Protein AF-A0A8S0U834-F1 (afdb_monomer_lite)

InterPro domains:
  IPR007312 Phosphoesterase [PF04185] (2-129)
  IPR007312 Phosphoesterase [PTHR31956] (1-127)
  IPR017850 Alkaline-phosphatase-like, core domain superfamily [G3DSA:3.40.720.10] (1-130)

Foldseek 3Di:
DADDDCQQECQVCCVVVVVAPHDPVPAFADPAQVDPPGDPSPAHDCCVDVVGRPHCQLVVLVVVVDPCSSVVSGHHDDCVVVVVVVVCVVPDDDDNPDDQLDCAHDQQSVCCVPPVGSVPDRYCADPVRDRVDDD

Sequence (135 aa):
MKNPSFDHMLGWLKSSRPDINGLSGFEFNWVNAFDFGSTPIFGSNDMSSNPTLMNDFVQQAKAMGVDGLSKIVMSGFKLDLVPVYTELVNEFTVMDRWFASVPASTQPNRFYVHSATSHGASSNVRSDGAVLSRV

pLDDT: mean 73.07, std 13.88, range [35.62, 91.31]

Structure (mmCIF, N/CA/C/O backbone):
data_AF-A0A8S0U834-F1
#
_entry.id   AF-A0A8S0U834-F1
#
loop_
_atom_site.group_PDB
_atom_site.id
_atom_site.type_symbol
_atom_site.label_atom_id
_atom_site.label_alt_id
_atom_site.label_comp_id
_atom_site.label_asym_id
_atom_site.label_entity_id
_atom_site.label_seq_id
_atom_site.pdbx_PDB_ins_code
_atom_site.Cartn_x
_atom_site.Cartn_y
_atom_site.Cartn_z
_atom_site.occupancy
_atom_site.B_iso_or_equiv
_atom_site.auth_seq_id
_atom_site.auth_comp_id
_atom_site.auth_asym_id
_atom_site.auth_atom_id
_atom_site.pdbx_PDB_model_num
ATOM 1 N N . MET A 1 1 ? -8.088 -3.373 -10.251 1.00 44.50 1 MET A N 1
ATOM 2 C CA . MET A 1 1 ? -7.681 -2.083 -9.635 1.00 44.50 1 MET A CA 1
ATOM 3 C C . MET A 1 1 ? -6.736 -1.291 -10.534 1.00 44.50 1 MET A C 1
ATOM 5 O O . MET A 1 1 ? -6.119 -1.869 -11.428 1.00 44.50 1 MET A O 1
ATOM 9 N N . LYS A 1 2 ? -6.603 0.020 -10.280 1.00 53.72 2 LYS A N 1
ATOM 10 C CA . LYS A 1 2 ? -5.601 0.901 -10.904 1.00 53.72 2 LYS A CA 1
ATOM 11 C C . LYS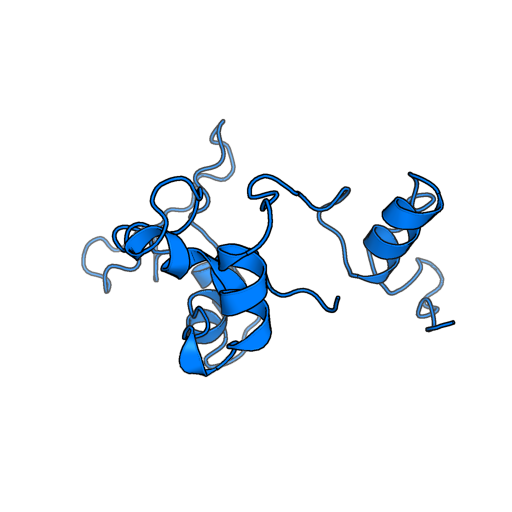 A 1 2 ? -4.798 1.666 -9.828 1.00 53.72 2 LYS A C 1
ATOM 13 O O . LYS A 1 2 ? -4.955 2.865 -9.671 1.00 53.72 2 LYS A O 1
ATOM 18 N N . ASN A 1 3 ? -3.931 0.929 -9.128 1.00 63.19 3 ASN A N 1
ATOM 19 C CA . ASN A 1 3 ? -2.722 1.421 -8.444 1.00 63.19 3 ASN A CA 1
ATOM 20 C C . ASN A 1 3 ? -2.765 2.409 -7.238 1.00 63.19 3 ASN A C 1
ATOM 22 O O . ASN A 1 3 ? -1.724 3.025 -7.012 1.00 63.19 3 ASN A O 1
ATOM 26 N N . PRO A 1 4 ? -3.819 2.548 -6.404 1.00 71.19 4 PRO A N 1
ATOM 27 C CA . PRO A 1 4 ? -3.621 3.154 -5.083 1.00 71.19 4 PRO A CA 1
ATOM 28 C C . PRO A 1 4 ? -2.890 2.166 -4.148 1.00 71.19 4 PRO A C 1
ATOM 30 O O . PRO A 1 4 ? -3.041 0.950 -4.305 1.00 71.19 4 PRO A O 1
ATOM 33 N N . SER A 1 5 ? -2.099 2.662 -3.192 1.00 79.88 5 SER A N 1
ATOM 34 C CA . SER A 1 5 ? -1.494 1.825 -2.142 1.00 79.88 5 SER A CA 1
ATOM 35 C C . SER A 1 5 ? -2.520 1.446 -1.064 1.00 79.88 5 SER A C 1
ATOM 37 O O . SER A 1 5 ? -3.603 2.033 -0.989 1.00 79.88 5 SER A O 1
ATOM 39 N N . PHE A 1 6 ? -2.177 0.470 -0.215 1.00 83.69 6 PHE A N 1
ATOM 40 C CA . PHE A 1 6 ? -3.006 0.109 0.938 1.00 83.69 6 PHE A CA 1
ATOM 41 C C . PHE A 1 6 ? -3.212 1.314 1.865 1.00 83.69 6 PHE A C 1
ATOM 43 O O . PHE A 1 6 ? -4.349 1.671 2.166 1.00 83.69 6 PHE A O 1
ATOM 50 N N . ASP A 1 7 ? -2.128 2.008 2.218 1.00 78.62 7 ASP A N 1
ATOM 51 C CA . ASP A 1 7 ? -2.163 3.160 3.125 1.00 78.62 7 ASP A CA 1
ATOM 52 C C . ASP A 1 7 ? -2.965 4.339 2.566 1.00 78.62 7 ASP A C 1
ATOM 54 O O . ASP A 1 7 ? -3.649 5.033 3.318 1.00 78.62 7 ASP A O 1
ATOM 58 N N . HIS A 1 8 ? -2.952 4.529 1.239 1.00 82.19 8 HIS A N 1
ATOM 59 C CA . HIS A 1 8 ? -3.786 5.536 0.577 1.00 82.19 8 HIS A CA 1
ATOM 60 C C . HIS A 1 8 ? -5.278 5.252 0.726 1.00 82.19 8 HIS A C 1
ATOM 62 O O . HIS A 1 8 ? -6.049 6.188 0.906 1.00 82.19 8 HIS A O 1
ATOM 68 N N . MET A 1 9 ? -5.697 3.990 0.617 1.00 83.69 9 MET A N 1
ATOM 69 C CA . MET A 1 9 ? -7.116 3.616 0.619 1.00 83.69 9 MET A CA 1
ATOM 70 C C . MET A 1 9 ? -7.662 3.365 2.023 1.00 83.69 9 MET A C 1
ATOM 72 O O . MET A 1 9 ? -8.764 3.803 2.337 1.00 83.69 9 MET A O 1
ATOM 76 N N . LEU A 1 10 ? -6.912 2.612 2.831 1.00 82.88 10 LEU A N 1
ATOM 77 C CA . LEU A 1 10 ? -7.387 1.941 4.043 1.00 82.88 10 LEU A CA 1
ATOM 78 C C . LEU A 1 10 ? -6.483 2.185 5.260 1.00 82.88 10 LEU A C 1
ATOM 80 O O . LEU A 1 10 ? -6.855 1.797 6.363 1.00 82.88 10 LEU A O 1
ATOM 84 N N . GLY A 1 11 ? -5.330 2.849 5.101 1.00 80.50 11 GLY A N 1
ATOM 85 C CA . GLY A 1 11 ? -4.357 3.045 6.184 1.00 80.50 11 GLY A CA 1
ATOM 86 C C . GLY A 1 11 ? -4.961 3.671 7.445 1.00 80.50 11 GLY A C 1
ATOM 87 O O . GLY A 1 11 ? -4.670 3.230 8.554 1.00 80.50 11 GLY A O 1
ATOM 88 N N . TRP A 1 12 ? -5.870 4.634 7.281 1.00 81.06 12 TRP A N 1
ATOM 89 C CA . TRP A 1 12 ? -6.546 5.326 8.385 1.00 81.06 12 TRP A CA 1
ATOM 90 C C . TRP A 1 12 ? -7.563 4.470 9.161 1.00 81.06 12 TRP A C 1
ATOM 92 O O . TRP A 1 12 ? -7.932 4.843 10.278 1.00 81.06 12 TRP A O 1
ATOM 102 N N . LEU A 1 13 ? -7.989 3.313 8.632 1.00 83.56 13 LEU A N 1
ATOM 103 C CA . LEU A 1 13 ? -8.923 2.414 9.326 1.00 83.56 13 LEU A CA 1
ATOM 104 C C . LEU A 1 13 ? -8.332 1.802 10.594 1.00 83.56 13 LEU A C 1
ATOM 106 O O . LEU A 1 13 ? -9.094 1.391 11.456 1.00 83.56 13 LEU A O 1
ATOM 110 N N . LYS A 1 14 ? -7.008 1.823 10.788 1.00 82.25 14 LYS A N 1
ATOM 111 C CA . LYS A 1 14 ? -6.374 1.379 12.041 1.00 82.25 14 LYS A CA 1
ATOM 112 C C . LYS A 1 14 ? -6.898 2.103 13.288 1.00 82.25 14 LYS A C 1
ATOM 114 O O . LYS A 1 14 ? -6.885 1.536 14.377 1.00 82.25 14 LYS A O 1
ATOM 119 N N . SER A 1 15 ? -7.389 3.334 13.126 1.00 79.19 15 SER A N 1
ATOM 120 C CA . SER A 1 15 ? -8.015 4.115 14.202 1.00 79.19 15 SER A CA 1
ATOM 121 C C . SER A 1 15 ? -9.333 3.514 14.719 1.00 79.19 15 SER A C 1
ATOM 123 O O . SER A 1 15 ? -9.617 3.624 15.909 1.00 79.19 15 SER A O 1
ATOM 125 N N . SER A 1 16 ? -10.113 2.854 13.855 1.00 80.19 16 SER A N 1
ATOM 126 C CA . SER A 1 16 ? -11.361 2.154 14.199 1.00 80.19 16 SER A CA 1
ATOM 127 C C . SER A 1 16 ? -11.201 0.630 14.289 1.00 80.19 16 SER A C 1
ATOM 129 O O . SER A 1 16 ? -11.987 -0.031 14.965 1.00 80.19 16 SER A O 1
ATOM 131 N N . ARG A 1 17 ? -10.180 0.074 13.629 1.00 81.06 17 ARG A N 1
ATOM 132 C CA . ARG A 1 17 ? -9.867 -1.355 13.498 1.00 81.06 17 ARG A CA 1
ATOM 133 C C . ARG A 1 17 ? -8.376 -1.613 13.773 1.00 81.06 17 ARG A C 1
ATOM 135 O O . ARG A 1 17 ? -7.579 -1.690 12.835 1.00 81.06 17 ARG A O 1
ATOM 142 N N . PRO A 1 18 ? -7.963 -1.729 15.050 1.00 83.62 18 PRO A N 1
ATOM 143 C CA . PRO A 1 18 ? -6.552 -1.849 15.429 1.00 83.62 18 PRO A CA 1
ATOM 144 C C . PRO A 1 18 ? -5.904 -3.183 15.020 1.00 83.62 18 PRO A C 1
ATOM 146 O O . PRO A 1 18 ? -4.690 -3.330 15.140 1.00 83.62 18 PRO A O 1
ATOM 149 N N . ASP A 1 19 ? -6.696 -4.146 14.539 1.00 85.12 19 ASP A N 1
ATOM 150 C CA . ASP A 1 19 ? -6.247 -5.398 13.927 1.00 85.12 19 ASP A CA 1
ATOM 151 C C . ASP A 1 19 ? -5.592 -5.199 12.548 1.00 85.12 19 ASP A C 1
ATOM 153 O O . ASP A 1 19 ? -4.830 -6.057 12.107 1.00 85.12 19 ASP A O 1
ATOM 157 N N . ILE A 1 20 ? -5.845 -4.065 11.886 1.00 84.25 20 ILE A N 1
ATOM 158 C CA . ILE A 1 20 ? -5.307 -3.752 10.560 1.00 84.25 20 ILE A CA 1
ATOM 159 C C . ILE A 1 20 ? -3.912 -3.118 10.667 1.00 84.25 20 ILE A C 1
ATOM 161 O O . ILE A 1 20 ? -3.716 -2.109 11.352 1.00 84.25 20 ILE A O 1
ATOM 165 N N . ASN A 1 21 ? -2.946 -3.625 9.893 1.00 83.06 21 ASN A N 1
ATOM 166 C CA . ASN A 1 21 ? -1.617 -3.026 9.737 1.00 83.06 21 ASN A CA 1
ATOM 167 C C . ASN A 1 21 ? -1.619 -1.745 8.867 1.00 83.06 21 ASN A C 1
ATOM 169 O O . ASN A 1 21 ? -0.957 -1.682 7.836 1.00 83.06 21 ASN A O 1
ATOM 173 N N . GLY A 1 22 ? -2.383 -0.731 9.282 1.00 81.19 22 GLY A N 1
ATOM 174 C CA . GLY A 1 22 ? -2.419 0.607 8.679 1.00 81.19 22 GLY A CA 1
ATOM 175 C C . GLY A 1 22 ? -1.566 1.655 9.410 1.00 81.19 22 GLY A C 1
ATOM 176 O O . GLY A 1 22 ? -0.710 1.328 10.244 1.00 81.19 22 GLY A O 1
ATOM 177 N N . LEU A 1 23 ? -1.863 2.925 9.132 1.00 79.31 23 LEU A N 1
ATOM 178 C CA . LEU A 1 23 ? -1.174 4.108 9.654 1.00 79.31 23 LEU A CA 1
ATOM 179 C C . LEU A 1 23 ? -1.591 4.417 11.098 1.00 79.31 23 LEU A C 1
ATOM 181 O O . LEU A 1 23 ? -2.772 4.384 11.443 1.00 79.31 23 LEU A O 1
ATOM 185 N N . SER A 1 24 ? -0.618 4.740 11.945 1.00 69.50 24 SER A N 1
ATOM 186 C CA . SER A 1 24 ? -0.820 5.191 13.327 1.00 69.50 24 SER A CA 1
ATOM 187 C C . SER A 1 24 ? -0.955 6.713 13.461 1.00 69.50 24 SER A C 1
ATOM 189 O O . SER A 1 24 ? -1.371 7.192 14.513 1.00 69.50 24 SER A O 1
ATOM 191 N N . GLY A 1 25 ? -0.621 7.472 12.411 1.00 64.94 25 GLY A N 1
ATOM 192 C CA . GLY A 1 25 ? -0.538 8.936 12.442 1.00 64.94 25 GLY A CA 1
ATOM 193 C C . GLY A 1 25 ? 0.837 9.460 12.877 1.00 64.94 25 GLY A C 1
ATOM 194 O O . GLY A 1 25 ? 1.031 10.673 12.936 1.00 64.94 25 GLY A O 1
ATOM 195 N N . PHE A 1 26 ? 1.789 8.559 13.138 1.00 62.72 26 PHE A N 1
ATOM 196 C CA . PHE A 1 26 ? 3.188 8.856 13.454 1.00 62.72 26 PHE A CA 1
ATOM 197 C C . PHE A 1 26 ? 4.134 8.477 12.290 1.00 62.72 26 PHE A C 1
ATOM 199 O O . PHE A 1 26 ? 5.302 8.169 12.512 1.00 62.72 26 PHE A O 1
ATOM 206 N N . GLU A 1 27 ? 3.637 8.488 11.046 1.00 69.00 27 GLU A N 1
ATOM 207 C CA . GLU A 1 27 ? 4.390 8.185 9.819 1.00 69.00 27 GLU A CA 1
ATOM 208 C C . GLU A 1 27 ? 4.404 9.364 8.827 1.00 69.00 27 GLU A C 1
ATOM 210 O O . GLU A 1 27 ? 3.346 9.905 8.509 1.00 69.00 27 GLU A O 1
ATOM 215 N N . PHE A 1 28 ? 5.568 9.708 8.252 1.00 61.31 28 PHE A N 1
ATOM 216 C CA . PHE A 1 28 ? 5.673 10.544 7.041 1.00 61.31 28 PHE A CA 1
ATOM 217 C C . PHE A 1 28 ? 6.994 10.262 6.243 1.00 61.31 28 PHE A C 1
ATOM 219 O O . PHE A 1 28 ? 7.696 9.302 6.550 1.00 61.31 28 PHE A O 1
ATOM 226 N N . ASN A 1 29 ? 7.313 11.029 5.179 1.00 58.59 29 ASN A N 1
ATOM 227 C CA . ASN A 1 29 ? 8.542 10.933 4.344 1.00 58.59 29 ASN A CA 1
ATOM 228 C C . ASN A 1 29 ? 9.278 12.295 3.986 1.00 58.59 29 ASN A C 1
ATOM 230 O O . ASN A 1 29 ? 8.611 13.165 3.437 1.00 58.59 29 ASN A O 1
ATOM 234 N N . TRP A 1 30 ? 10.596 12.546 4.242 1.00 53.75 30 TRP A N 1
ATOM 235 C CA . TRP A 1 30 ? 11.220 13.923 4.337 1.00 53.75 30 TRP A CA 1
ATOM 236 C C . TRP A 1 30 ? 11.124 14.835 3.096 1.00 53.75 30 TRP A C 1
ATOM 238 O O . TRP A 1 30 ? 11.182 14.414 1.945 1.00 53.75 30 TRP A O 1
ATOM 248 N N . VAL A 1 31 ? 11.211 16.152 3.360 1.00 55.78 31 VAL A N 1
ATOM 249 C CA . VAL A 1 31 ? 11.538 17.179 2.356 1.00 55.78 31 VAL A CA 1
ATOM 250 C C . VAL A 1 31 ? 13.003 17.172 1.898 1.00 55.78 31 VAL A C 1
ATOM 252 O O . VAL A 1 31 ? 13.212 17.373 0.697 1.00 55.78 31 VAL A O 1
ATOM 255 N N . ASN A 1 32 ? 13.974 17.014 2.809 1.00 52.22 32 ASN A N 1
ATOM 256 C CA . ASN A 1 32 ? 15.415 16.945 2.530 1.00 52.22 32 ASN A CA 1
ATOM 257 C C . ASN A 1 32 ? 16.147 16.250 3.700 1.00 52.22 32 ASN A C 1
ATOM 259 O O . ASN A 1 32 ? 16.112 16.748 4.821 1.00 52.22 32 ASN A O 1
ATOM 263 N N . ALA A 1 33 ? 16.813 15.117 3.458 1.00 44.91 33 ALA A N 1
ATOM 264 C CA . ALA A 1 33 ? 17.403 14.294 4.523 1.00 44.91 33 ALA A CA 1
ATOM 265 C C . ALA A 1 33 ? 18.636 14.892 5.230 1.00 44.91 33 ALA A C 1
ATOM 267 O O . ALA A 1 33 ? 19.042 14.369 6.266 1.00 44.91 33 ALA A O 1
ATOM 268 N N . PHE A 1 34 ? 19.227 15.965 4.692 1.00 47.59 34 PHE A N 1
ATOM 269 C CA . PHE A 1 34 ? 20.411 16.625 5.264 1.00 47.59 34 PHE A CA 1
ATOM 270 C C . PHE A 1 34 ? 20.092 17.930 6.016 1.00 47.59 34 PHE A C 1
ATOM 272 O O . PHE A 1 34 ? 20.995 18.536 6.589 1.00 47.59 34 PHE A O 1
ATOM 279 N N . ASP A 1 35 ? 18.825 18.357 6.036 1.00 52.97 35 ASP A N 1
ATOM 280 C CA . ASP A 1 35 ? 18.365 19.549 6.757 1.00 52.97 35 ASP A CA 1
ATOM 281 C C . ASP A 1 35 ? 17.389 19.162 7.879 1.00 52.97 35 ASP A C 1
ATOM 283 O O . ASP A 1 35 ? 16.178 19.032 7.677 1.00 52.97 35 ASP A O 1
ATOM 287 N N . PHE A 1 36 ? 17.940 19.013 9.086 1.00 47.62 36 PHE A N 1
ATOM 288 C CA . PHE A 1 36 ? 17.196 18.698 10.309 1.00 47.62 36 PHE A CA 1
ATOM 289 C C . PHE A 1 36 ? 16.241 19.820 10.770 1.00 47.62 36 PHE A C 1
ATOM 291 O O . PHE A 1 36 ? 15.455 19.592 11.689 1.00 47.62 36 PHE A O 1
ATOM 298 N N . GLY A 1 37 ? 16.297 21.012 10.161 1.00 50.81 37 GLY A N 1
ATOM 299 C CA . GLY A 1 37 ? 15.348 22.108 10.381 1.00 50.81 37 GLY A CA 1
ATOM 300 C C . GLY A 1 37 ? 14.205 22.162 9.360 1.00 50.81 37 GLY A C 1
ATOM 301 O O . GLY A 1 37 ? 13.281 22.963 9.528 1.00 50.81 37 GLY A O 1
ATOM 302 N N . SER A 1 38 ? 14.239 21.330 8.311 1.00 54.16 38 SER A N 1
ATOM 303 C CA . SER A 1 38 ? 13.173 21.279 7.308 1.00 54.16 38 SER A CA 1
ATOM 304 C C . SER A 1 38 ? 11.851 20.798 7.922 1.00 54.16 38 SER A C 1
ATOM 306 O O . SER A 1 38 ? 11.828 20.175 8.985 1.00 54.16 38 SER A O 1
ATOM 308 N N . THR A 1 39 ? 10.714 21.109 7.285 1.00 55.72 39 THR A N 1
ATOM 309 C CA . THR A 1 39 ? 9.410 20.672 7.808 1.00 55.72 39 THR A CA 1
ATOM 310 C C . THR A 1 39 ? 9.410 19.151 7.965 1.00 55.72 39 THR A C 1
ATOM 312 O O . THR A 1 39 ? 9.745 18.458 6.997 1.00 55.72 39 THR A O 1
ATOM 315 N N . PRO A 1 40 ? 9.082 18.617 9.164 1.00 48.47 40 PRO A N 1
ATOM 316 C CA . PRO A 1 40 ? 9.134 17.197 9.435 1.00 48.47 40 PRO A CA 1
ATOM 317 C C . PRO A 1 40 ? 8.123 16.519 8.555 1.00 48.47 40 PRO A C 1
ATOM 319 O O . PRO A 1 40 ? 6.916 16.509 8.780 1.00 48.47 40 PRO A O 1
ATOM 322 N N . ILE A 1 41 ? 8.705 15.950 7.527 1.00 53.84 41 ILE A N 1
ATOM 323 C CA . ILE A 1 41 ? 8.134 14.841 6.834 1.00 53.84 41 ILE A CA 1
ATOM 324 C C . ILE A 1 41 ? 9.054 13.614 7.109 1.00 53.84 41 ILE A C 1
ATOM 326 O O . ILE A 1 41 ? 8.645 12.511 6.871 1.00 53.84 41 ILE A O 1
ATOM 330 N N . PHE A 1 42 ? 10.213 13.717 7.788 1.00 42.34 42 PHE A N 1
ATOM 331 C CA . PHE A 1 42 ? 10.808 12.613 8.595 1.00 42.34 42 PHE A CA 1
ATOM 332 C C . PHE A 1 42 ? 11.029 11.240 7.892 1.00 42.34 42 PHE A C 1
ATOM 334 O O . PHE A 1 42 ? 10.685 10.189 8.421 1.00 42.34 42 PHE A O 1
ATOM 341 N N . GLY A 1 43 ? 11.671 11.223 6.720 1.00 35.62 43 GLY A N 1
ATOM 342 C CA . GLY A 1 43 ? 12.194 10.003 6.090 1.00 35.62 43 GLY A CA 1
ATOM 343 C C . GLY A 1 43 ? 13.514 10.247 5.337 1.00 35.62 43 GLY A C 1
ATOM 344 O O . GLY A 1 43 ? 13.567 11.121 4.490 1.00 35.62 43 GLY A O 1
ATOM 345 N N . SER A 1 44 ? 14.599 9.539 5.682 1.00 43.22 44 SER A N 1
ATOM 346 C CA . SER A 1 44 ? 15.967 9.730 5.151 1.00 43.22 44 SER A CA 1
ATOM 347 C C . SER A 1 44 ? 16.299 8.998 3.823 1.00 43.22 44 SER A C 1
ATOM 349 O O . SER A 1 44 ? 15.403 8.579 3.100 1.00 43.22 44 SER A O 1
ATOM 351 N N . ASN A 1 45 ? 17.598 8.860 3.491 1.00 45.44 45 ASN A N 1
ATOM 352 C CA . ASN A 1 45 ? 18.086 8.472 2.150 1.00 45.44 45 ASN A CA 1
ATOM 353 C C . ASN A 1 45 ? 18.865 7.139 2.095 1.00 45.44 45 ASN A C 1
ATOM 355 O O . ASN A 1 45 ? 19.486 6.828 1.078 1.00 45.44 45 ASN A O 1
ATOM 359 N N . ASP A 1 46 ? 18.851 6.335 3.162 1.00 46.84 46 ASP A N 1
ATOM 360 C CA . ASP A 1 46 ? 19.610 5.075 3.228 1.00 46.84 46 ASP A CA 1
ATOM 361 C C . ASP A 1 46 ? 18.914 3.911 2.496 1.00 46.84 46 ASP A C 1
ATOM 363 O O . ASP A 1 46 ? 18.305 3.024 3.099 1.00 46.84 46 ASP A O 1
ATOM 367 N N . MET A 1 47 ? 19.072 3.879 1.170 1.00 49.06 47 MET A N 1
ATOM 368 C CA . MET A 1 47 ? 18.615 2.794 0.281 1.00 49.06 47 MET A CA 1
ATOM 369 C C . MET A 1 47 ? 19.331 1.447 0.497 1.00 49.06 47 MET A C 1
ATOM 371 O O . MET A 1 47 ? 18.901 0.428 -0.036 1.00 49.06 47 MET A O 1
ATOM 375 N N . SER A 1 48 ? 20.434 1.433 1.249 1.00 53.19 48 SER A N 1
ATOM 376 C CA . SER A 1 48 ? 21.244 0.246 1.566 1.00 53.19 48 SER A CA 1
ATOM 377 C C . SER A 1 48 ? 20.821 -0.465 2.858 1.00 53.19 48 SER A C 1
ATOM 379 O O . SER A 1 48 ? 21.349 -1.533 3.174 1.00 53.19 48 SER A O 1
ATOM 381 N N . SER A 1 49 ? 19.892 0.123 3.616 1.00 52.66 49 SER A N 1
ATOM 382 C CA . SER A 1 49 ? 19.375 -0.446 4.859 1.00 52.66 49 SER A CA 1
ATOM 383 C C . SER A 1 49 ? 18.592 -1.740 4.602 1.00 52.66 49 SER A C 1
ATOM 385 O O . SER A 1 49 ? 17.780 -1.827 3.681 1.00 52.66 49 SER A O 1
ATOM 387 N N . ASN A 1 50 ? 18.825 -2.758 5.436 1.00 54.22 50 ASN A N 1
ATOM 388 C CA . ASN A 1 50 ? 17.997 -3.961 5.493 1.00 54.22 50 ASN A CA 1
ATOM 389 C C . ASN A 1 50 ? 17.429 -4.100 6.920 1.00 54.22 50 ASN A C 1
ATOM 391 O O . ASN A 1 50 ? 18.205 -4.393 7.833 1.00 54.22 50 ASN A O 1
ATOM 395 N N . PRO A 1 51 ? 16.119 -3.878 7.142 1.00 59.94 51 PRO A N 1
ATOM 396 C CA . PRO A 1 51 ? 15.097 -3.542 6.147 1.00 59.94 51 PRO A CA 1
ATOM 397 C C . PRO A 1 51 ? 15.235 -2.115 5.597 1.00 59.94 51 PRO A C 1
ATOM 399 O O . PRO A 1 51 ? 15.737 -1.221 6.276 1.00 59.94 51 PRO A O 1
ATOM 402 N N . THR A 1 52 ? 14.736 -1.906 4.377 1.00 63.16 52 THR A N 1
ATOM 403 C CA . THR A 1 52 ? 14.677 -0.591 3.726 1.00 63.16 52 THR A CA 1
ATOM 404 C C . THR A 1 52 ? 13.811 0.370 4.529 1.00 63.16 52 THR A C 1
ATOM 406 O O . THR A 1 52 ? 12.657 0.057 4.826 1.00 63.16 52 THR A O 1
ATOM 409 N N . LEU A 1 53 ? 14.319 1.565 4.805 1.00 64.44 53 LEU A N 1
ATOM 410 C CA . LEU A 1 53 ? 13.691 2.518 5.726 1.00 64.44 53 LEU A CA 1
ATOM 411 C C . LEU A 1 53 ? 12.371 3.173 5.236 1.00 64.44 53 LEU A C 1
ATOM 413 O O . LEU A 1 53 ? 11.741 3.873 6.020 1.00 64.44 53 LEU A O 1
ATOM 417 N N . MET A 1 54 ? 11.913 2.932 3.994 1.00 68.94 54 MET A N 1
ATOM 418 C CA . MET A 1 54 ? 10.614 3.401 3.438 1.00 68.94 54 MET A CA 1
ATOM 419 C C . MET A 1 54 ? 10.393 4.924 3.498 1.00 68.94 54 MET A C 1
ATOM 421 O O . MET A 1 54 ? 9.315 5.447 3.778 1.00 68.94 54 MET A O 1
ATOM 425 N N . ASN A 1 55 ? 11.465 5.644 3.201 1.00 68.75 55 ASN A N 1
ATOM 426 C CA . ASN A 1 55 ? 11.725 6.970 3.732 1.00 68.75 55 ASN A CA 1
ATOM 427 C C . ASN A 1 55 ? 12.019 8.039 2.657 1.00 68.75 55 ASN A C 1
ATOM 429 O O . ASN A 1 55 ? 12.152 9.201 3.003 1.00 68.75 55 ASN A O 1
ATOM 433 N N . ASP A 1 56 ? 11.920 7.696 1.363 1.00 74.00 56 ASP A N 1
ATOM 434 C CA . ASP A 1 56 ? 12.312 8.582 0.244 1.00 74.00 56 ASP A CA 1
ATOM 435 C C . ASP A 1 56 ? 11.212 8.924 -0.810 1.00 74.00 56 ASP A C 1
ATOM 437 O O . ASP A 1 56 ? 11.453 9.636 -1.789 1.00 74.00 56 ASP A O 1
ATOM 441 N N . PHE A 1 57 ? 9.966 8.466 -0.627 1.00 79.06 57 PHE A N 1
ATOM 442 C CA . PHE A 1 57 ? 8.816 8.770 -1.496 1.00 79.06 57 PHE A CA 1
ATOM 443 C C . PHE A 1 57 ? 8.655 10.257 -1.892 1.00 79.06 57 PHE A C 1
ATOM 445 O O . PHE A 1 57 ? 8.289 10.548 -3.034 1.00 79.06 57 PHE A O 1
ATOM 452 N N . VAL A 1 58 ? 8.929 11.215 -0.999 1.00 78.19 58 VAL A N 1
ATOM 453 C CA . VAL A 1 58 ? 8.799 12.657 -1.282 1.00 78.19 58 VAL A CA 1
ATOM 454 C C . VAL A 1 58 ? 9.941 13.186 -2.146 1.00 78.19 58 VAL A C 1
ATOM 456 O O . VAL A 1 58 ? 9.693 14.053 -2.989 1.00 78.19 58 VAL A O 1
ATOM 459 N N . GLN A 1 59 ? 11.167 12.682 -2.001 1.00 74.62 59 GLN A N 1
ATOM 460 C CA . GLN A 1 59 ? 12.287 13.142 -2.833 1.00 74.62 59 GLN A CA 1
ATOM 461 C C . GLN A 1 59 ? 12.190 12.526 -4.229 1.00 74.62 59 GLN A C 1
ATOM 463 O O . GLN A 1 59 ? 12.369 13.245 -5.208 1.00 74.62 59 GLN A O 1
ATOM 468 N N . GLN A 1 60 ? 11.748 11.268 -4.346 1.00 78.94 60 GLN A N 1
ATOM 469 C CA . GLN A 1 60 ? 11.383 10.664 -5.636 1.00 78.94 60 GLN A CA 1
ATOM 470 C C . GLN A 1 60 ? 10.246 11.429 -6.326 1.00 78.94 60 GLN A C 1
ATOM 472 O O . GLN A 1 60 ? 10.324 11.709 -7.524 1.00 78.94 60 GLN A O 1
ATOM 477 N N . ALA A 1 61 ? 9.219 11.847 -5.576 1.00 82.44 61 ALA A N 1
ATOM 478 C CA . ALA A 1 61 ? 8.142 12.679 -6.111 1.00 82.44 61 ALA A CA 1
ATOM 479 C C . ALA A 1 61 ? 8.643 14.040 -6.632 1.00 82.44 61 ALA A C 1
ATOM 481 O O . ALA A 1 61 ? 8.191 14.495 -7.682 1.00 82.44 61 ALA A O 1
ATOM 482 N N . LYS A 1 62 ? 9.599 14.671 -5.936 1.00 81.44 62 LYS A N 1
ATOM 483 C CA . LYS A 1 62 ? 10.243 15.919 -6.382 1.00 81.44 62 LYS A CA 1
ATOM 484 C C . LYS A 1 62 ? 11.176 15.717 -7.574 1.00 81.44 62 LYS A C 1
ATOM 486 O O . LYS A 1 62 ? 11.190 16.559 -8.465 1.00 81.44 62 LYS A O 1
ATOM 491 N N . ALA A 1 63 ? 11.923 14.614 -7.618 1.00 81.38 63 ALA A N 1
ATOM 492 C CA . ALA A 1 63 ? 12.834 14.285 -8.715 1.00 81.38 63 ALA A CA 1
ATOM 493 C C . ALA A 1 63 ? 12.098 14.092 -10.053 1.00 81.38 63 ALA A C 1
ATOM 495 O O . ALA A 1 63 ? 12.671 14.349 -11.108 1.00 81.38 63 ALA A O 1
ATOM 496 N N . MET A 1 64 ? 10.814 13.714 -10.019 1.00 83.31 64 MET A N 1
ATOM 497 C CA . MET A 1 64 ? 9.946 13.688 -11.204 1.00 83.31 64 MET A CA 1
ATOM 498 C C . MET A 1 64 ? 9.530 15.082 -11.716 1.00 83.31 64 MET A C 1
ATOM 500 O O . MET A 1 64 ? 8.937 15.167 -12.788 1.00 83.31 64 MET A O 1
ATOM 504 N N . GLY A 1 65 ? 9.820 16.169 -10.990 1.00 83.50 65 GLY A N 1
ATOM 505 C CA . GLY A 1 65 ? 9.592 17.546 -11.450 1.00 83.50 65 GLY A CA 1
ATOM 506 C C . GLY A 1 65 ? 8.121 17.966 -11.572 1.00 83.50 65 GLY A C 1
ATOM 507 O O . GLY A 1 65 ? 7.825 18.932 -12.268 1.00 83.50 65 GLY A O 1
ATOM 508 N N . VAL A 1 66 ? 7.19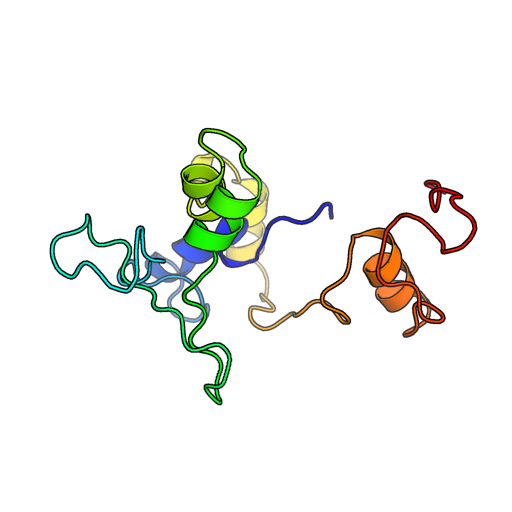5 17.244 -10.931 1.00 85.56 66 VAL A N 1
ATOM 509 C CA . VAL A 1 66 ? 5.752 17.534 -10.983 1.00 85.56 66 VAL A CA 1
ATOM 510 C C . VAL A 1 66 ? 5.314 18.269 -9.717 1.00 85.56 66 VAL A C 1
ATOM 512 O O . VAL A 1 66 ? 5.340 17.712 -8.615 1.00 85.56 66 VAL A O 1
ATOM 515 N N . ASP A 1 67 ? 4.857 19.509 -9.880 1.00 83.00 67 ASP A N 1
ATOM 516 C CA . ASP A 1 67 ? 4.374 20.335 -8.775 1.00 83.00 67 ASP A CA 1
ATOM 517 C C . ASP A 1 67 ? 3.211 19.674 -8.019 1.00 83.00 67 ASP A C 1
ATOM 519 O O . ASP A 1 67 ? 2.275 19.119 -8.594 1.00 83.00 67 ASP A O 1
ATOM 523 N N . GLY A 1 68 ? 3.282 19.716 -6.687 1.00 80.19 68 GLY A N 1
ATOM 524 C CA . GLY A 1 68 ? 2.279 19.122 -5.797 1.00 80.19 68 GLY A CA 1
ATOM 525 C C . GLY A 1 68 ? 2.301 17.589 -5.695 1.00 80.19 68 GLY A C 1
ATOM 526 O O . GLY A 1 68 ? 1.645 17.053 -4.799 1.00 80.19 68 GLY A O 1
ATOM 527 N N . LEU A 1 69 ? 3.076 16.871 -6.520 1.00 81.12 69 LEU A N 1
ATOM 528 C CA . LEU A 1 69 ? 3.099 15.402 -6.519 1.00 81.12 69 LEU A CA 1
ATOM 529 C C . LEU A 1 69 ? 3.546 14.815 -5.174 1.00 81.12 69 LEU A C 1
ATOM 531 O O . LEU A 1 69 ? 2.971 13.832 -4.719 1.00 81.12 69 LEU A O 1
ATOM 535 N N . SER A 1 70 ? 4.495 15.454 -4.485 1.00 77.81 70 SER A N 1
ATOM 536 C CA . SER A 1 70 ? 4.930 15.060 -3.135 1.00 77.81 70 SER A CA 1
ATOM 537 C C . SER A 1 70 ? 3.787 15.042 -2.115 1.00 77.81 70 SER A C 1
ATOM 539 O O . SER A 1 70 ? 3.717 14.141 -1.283 1.00 77.81 70 SER A O 1
ATOM 541 N N . LYS A 1 71 ? 2.850 15.994 -2.204 1.00 75.94 71 LYS A N 1
ATOM 542 C CA . LYS A 1 71 ? 1.664 16.047 -1.340 1.00 75.94 71 LYS A CA 1
ATOM 543 C C . LYS A 1 71 ? 0.671 14.932 -1.673 1.00 75.94 71 LYS A C 1
ATOM 545 O O . LYS A 1 71 ? 0.065 14.388 -0.759 1.00 75.94 71 LYS A O 1
ATOM 550 N N . ILE A 1 72 ? 0.526 14.590 -2.955 1.00 80.94 72 ILE A N 1
ATOM 551 C CA . ILE A 1 72 ? -0.369 13.521 -3.432 1.00 80.94 72 ILE A CA 1
ATOM 552 C C . ILE A 1 72 ? 0.176 12.141 -3.037 1.00 80.94 72 ILE A C 1
ATOM 554 O O . ILE A 1 72 ? -0.567 11.292 -2.556 1.00 80.94 72 ILE A O 1
ATOM 558 N N . VAL A 1 73 ? 1.485 11.922 -3.179 1.00 80.69 73 VAL A N 1
ATOM 559 C CA . VAL A 1 73 ? 2.154 10.677 -2.769 1.00 80.69 73 VAL A CA 1
ATOM 560 C C . VAL A 1 73 ? 2.011 10.427 -1.262 1.00 80.69 73 VAL A C 1
ATOM 562 O O . VAL A 1 73 ? 1.846 9.280 -0.858 1.00 80.69 73 VAL A O 1
ATOM 565 N N . MET A 1 74 ? 1.969 11.481 -0.441 1.00 79.19 74 MET A N 1
ATOM 566 C CA . MET A 1 74 ? 1.762 11.375 1.011 1.00 79.19 74 MET A CA 1
ATOM 567 C C . MET A 1 74 ? 0.294 11.476 1.465 1.00 79.19 74 MET A C 1
ATOM 569 O O . MET A 1 74 ? 0.029 11.386 2.662 1.00 79.19 74 MET A O 1
ATOM 573 N N . SER A 1 75 ? -0.675 11.677 0.564 1.00 79.44 75 SER A N 1
ATOM 574 C CA . SER A 1 75 ? -2.086 11.836 0.945 1.00 79.44 75 SER A CA 1
ATOM 575 C C . SER A 1 75 ? -2.861 10.522 0.887 1.00 79.44 75 SER A C 1
ATOM 577 O O . SER A 1 75 ? -2.955 9.918 -0.177 1.00 79.44 75 SER A O 1
ATOM 579 N N . GLY A 1 76 ? -3.498 10.136 1.995 1.00 79.25 76 GLY A N 1
ATOM 580 C CA . GLY A 1 76 ? -4.547 9.113 1.993 1.00 79.25 76 GLY A CA 1
ATOM 581 C C . GLY A 1 76 ? -5.941 9.692 1.742 1.00 79.25 76 GLY A C 1
ATOM 582 O O . GLY A 1 76 ? -6.202 10.871 2.001 1.00 79.25 76 GLY A O 1
ATOM 583 N N . PHE A 1 77 ? -6.854 8.851 1.264 1.00 81.69 77 PHE A N 1
ATOM 584 C CA . PHE A 1 77 ? -8.275 9.161 1.201 1.00 81.69 77 PHE A CA 1
ATOM 585 C C . PHE A 1 77 ? -8.893 9.165 2.606 1.00 81.69 77 PHE A C 1
ATOM 587 O O . PHE A 1 77 ? -8.490 8.415 3.495 1.00 81.69 77 PHE A O 1
ATOM 594 N N . LYS A 1 78 ? -9.910 10.009 2.798 1.00 78.12 78 LYS A N 1
ATOM 595 C CA . LYS A 1 78 ? -10.791 9.939 3.971 1.00 78.12 78 LYS A CA 1
ATOM 596 C C . LYS A 1 78 ? -11.808 8.818 3.781 1.00 78.12 78 LYS A C 1
ATOM 598 O O . LYS A 1 78 ? -12.242 8.585 2.655 1.00 78.12 78 LYS A O 1
ATOM 603 N N . LEU A 1 79 ? -12.247 8.205 4.878 1.00 78.81 79 LEU A N 1
ATOM 604 C CA . LEU A 1 79 ? -13.230 7.113 4.861 1.00 78.81 79 LEU A CA 1
ATOM 605 C C . LEU A 1 79 ? -14.539 7.524 4.159 1.00 78.81 79 LEU A C 1
ATOM 607 O O . LEU A 1 79 ? -15.069 6.758 3.357 1.00 78.81 79 LEU A O 1
ATOM 611 N N . ASP A 1 80 ? -14.974 8.773 4.358 1.00 79.88 80 ASP A N 1
ATOM 612 C CA . ASP A 1 80 ? -16.149 9.386 3.714 1.00 79.88 80 ASP A CA 1
ATOM 613 C C . ASP A 1 80 ? -16.052 9.458 2.177 1.00 79.88 80 ASP A C 1
ATOM 615 O O . ASP A 1 80 ? -17.067 9.519 1.487 1.00 79.88 80 ASP A O 1
ATOM 619 N N . LEU A 1 81 ? -14.832 9.472 1.623 1.00 85.06 81 LEU A N 1
ATOM 620 C CA . LEU A 1 81 ? -14.585 9.487 0.175 1.00 85.06 81 LEU A CA 1
ATOM 621 C C . LEU A 1 81 ? -14.544 8.075 -0.423 1.00 85.06 81 LEU A C 1
ATOM 623 O O . LEU A 1 81 ? -14.548 7.928 -1.645 1.00 85.06 81 LEU A O 1
ATOM 627 N N . VAL A 1 82 ? -14.492 7.040 0.420 1.00 86.94 82 VAL A N 1
ATOM 628 C CA . VAL A 1 82 ? -14.366 5.637 0.011 1.00 86.94 82 VAL A CA 1
ATOM 629 C C . VAL A 1 82 ? -15.353 4.726 0.778 1.00 86.94 82 VAL A C 1
ATOM 631 O O . VAL A 1 82 ? -14.975 3.634 1.210 1.00 86.94 82 VAL A O 1
ATOM 634 N N . PRO A 1 83 ? -16.640 5.113 0.935 1.00 87.69 83 PRO A N 1
ATOM 635 C CA . PRO A 1 83 ? -17.559 4.467 1.878 1.00 87.69 83 PRO A CA 1
ATOM 636 C C . PRO A 1 83 ? -17.762 2.975 1.588 1.00 87.69 83 PRO A C 1
ATOM 638 O O . PRO A 1 83 ? -17.764 2.163 2.503 1.00 87.69 83 PRO A O 1
ATOM 641 N N . VAL A 1 84 ? -17.828 2.583 0.310 1.00 91.31 84 VAL A N 1
ATOM 642 C CA . VAL A 1 84 ? -17.988 1.172 -0.089 1.00 91.31 84 VAL A CA 1
ATOM 643 C C . VAL A 1 84 ? -16.832 0.296 0.405 1.00 91.31 84 VAL A C 1
ATOM 645 O O . VAL A 1 84 ? -17.063 -0.836 0.814 1.00 91.31 84 VAL A O 1
ATOM 648 N N . TYR A 1 85 ? -15.591 0.793 0.386 1.00 86.00 85 TYR A N 1
ATOM 649 C CA . TYR A 1 85 ? -14.457 0.008 0.883 1.00 86.00 85 TYR A CA 1
ATOM 650 C C . TYR A 1 85 ? -14.405 0.009 2.413 1.00 86.00 85 TYR A C 1
ATOM 652 O O . TYR A 1 85 ? -14.060 -1.018 2.987 1.00 86.00 85 TYR A O 1
ATOM 660 N N . THR A 1 86 ? -14.789 1.113 3.062 1.00 86.25 86 THR A N 1
ATOM 661 C CA . THR A 1 86 ? -14.956 1.184 4.522 1.00 86.25 86 THR A CA 1
ATOM 662 C C . THR A 1 86 ? -15.915 0.098 5.016 1.00 86.25 86 THR A C 1
ATOM 664 O O . THR A 1 86 ? -15.536 -0.686 5.882 1.00 86.25 86 THR A O 1
ATOM 667 N N . GLU A 1 87 ? -17.101 -0.037 4.409 1.00 90.19 87 GLU A N 1
ATOM 668 C CA . GLU A 1 87 ? -18.060 -1.082 4.802 1.00 90.19 87 GLU A CA 1
ATOM 669 C C . GLU A 1 87 ? -17.559 -2.499 4.493 1.00 90.19 87 GLU A C 1
ATOM 671 O O . GLU A 1 87 ? -17.670 -3.391 5.332 1.00 90.19 87 GLU A O 1
ATOM 676 N N . LEU A 1 88 ? -16.930 -2.721 3.331 1.00 90.94 88 LEU A N 1
ATOM 677 C CA . LEU A 1 88 ? -16.355 -4.032 3.003 1.00 90.94 88 LEU A CA 1
ATOM 678 C C . LEU A 1 88 ? -15.253 -4.461 3.989 1.00 90.94 88 LEU A C 1
ATOM 680 O O . LEU A 1 88 ? -15.118 -5.649 4.263 1.00 90.94 88 LEU A O 1
ATOM 684 N N . VAL A 1 89 ? -14.480 -3.517 4.532 1.00 88.12 89 VAL A N 1
ATOM 685 C CA . VAL A 1 89 ? -13.465 -3.781 5.568 1.00 88.12 89 VAL A CA 1
ATOM 686 C C . VAL A 1 89 ? -14.085 -4.003 6.953 1.00 88.12 89 VAL A C 1
ATOM 688 O O . VAL A 1 89 ? -13.501 -4.698 7.785 1.00 88.12 89 VAL A O 1
ATOM 691 N N . ASN A 1 90 ? -15.262 -3.445 7.228 1.00 86.75 90 ASN A N 1
ATOM 692 C CA . ASN A 1 90 ? -15.972 -3.698 8.480 1.00 86.75 90 ASN A CA 1
ATOM 693 C C . ASN A 1 90 ? -16.594 -5.105 8.492 1.00 86.75 90 ASN A C 1
ATOM 695 O O . ASN A 1 90 ? -16.382 -5.851 9.448 1.00 86.75 90 ASN A O 1
ATOM 699 N N . GLU A 1 91 ? -17.277 -5.485 7.409 1.00 91.25 91 GLU A N 1
ATOM 700 C CA . GLU A 1 91 ? -18.048 -6.735 7.308 1.00 91.25 91 GLU A CA 1
ATOM 701 C C . GLU A 1 91 ? -17.212 -7.979 6.938 1.00 91.25 91 GLU A C 1
ATOM 703 O O . GLU A 1 91 ? -17.601 -9.101 7.263 1.00 91.25 91 GLU A O 1
ATOM 708 N N . PHE A 1 92 ? -16.062 -7.821 6.266 1.00 89.81 92 PHE A N 1
ATOM 709 C CA . PHE A 1 92 ? -15.262 -8.946 5.753 1.00 89.81 92 PHE A CA 1
ATOM 710 C C . PHE A 1 92 ? -13.803 -8.936 6.233 1.00 89.81 92 PHE A C 1
ATOM 712 O O . PHE A 1 92 ? -13.267 -7.943 6.719 1.00 89.81 92 PHE A O 1
ATOM 719 N N . THR A 1 93 ? -13.124 -10.077 6.081 1.00 87.69 93 THR A N 1
ATOM 720 C CA . THR A 1 93 ? -11.698 -10.223 6.411 1.00 87.69 93 THR A CA 1
ATOM 721 C C . THR A 1 93 ? -10.804 -9.493 5.408 1.00 87.69 93 THR A C 1
ATOM 723 O O . THR A 1 93 ? -10.937 -9.689 4.198 1.00 87.69 93 THR A O 1
ATOM 726 N N . VAL A 1 94 ? -9.834 -8.726 5.907 1.00 88.06 94 VAL A N 1
ATOM 727 C CA . VAL A 1 94 ? -8.888 -7.944 5.096 1.00 88.06 94 VAL A CA 1
ATOM 728 C C . VAL A 1 94 ? -7.532 -8.639 4.995 1.00 88.06 94 VAL A C 1
ATOM 730 O O . VAL A 1 94 ? -7.026 -9.182 5.972 1.00 88.06 94 VAL A O 1
ATOM 733 N N . MET A 1 95 ? -6.915 -8.575 3.812 1.00 86.06 95 MET A N 1
ATOM 734 C CA . MET A 1 95 ? -5.513 -8.947 3.599 1.00 86.06 95 MET A CA 1
ATOM 735 C C . MET A 1 95 ? -4.650 -7.677 3.597 1.00 86.06 95 MET A C 1
ATOM 737 O O . MET A 1 95 ? -4.484 -7.030 2.565 1.00 86.06 95 MET A O 1
ATOM 741 N N . ASP A 1 96 ? -4.111 -7.314 4.759 1.00 85.00 96 ASP A N 1
ATOM 742 C CA . ASP A 1 96 ? -3.309 -6.098 4.990 1.00 85.00 96 ASP A CA 1
ATOM 743 C C . ASP A 1 96 ? -1.825 -6.233 4.580 1.00 85.00 96 ASP A C 1
ATOM 745 O O . ASP A 1 96 ? -1.083 -5.254 4.536 1.00 85.00 96 ASP A O 1
ATOM 749 N N . ARG A 1 97 ? -1.388 -7.451 4.239 1.00 86.75 97 ARG A N 1
ATOM 750 C CA . ARG A 1 97 ? -0.029 -7.789 3.771 1.00 86.75 97 ARG A CA 1
ATOM 751 C C . ARG A 1 97 ? -0.020 -8.325 2.335 1.00 86.75 97 ARG A C 1
ATOM 753 O O . ARG A 1 97 ? 0.774 -9.199 1.989 1.00 86.75 97 ARG A O 1
ATOM 760 N N . TRP A 1 98 ? -0.920 -7.815 1.494 1.00 84.50 98 TRP A N 1
ATOM 761 C CA . TRP A 1 98 ? -0.956 -8.133 0.066 1.00 84.50 98 TRP A CA 1
ATOM 762 C C . TRP A 1 98 ? -0.028 -7.203 -0.731 1.00 84.50 98 TRP A C 1
ATOM 764 O O . TRP A 1 98 ? -0.327 -6.025 -0.934 1.00 84.50 98 TRP A O 1
ATOM 774 N N . PHE A 1 99 ? 1.085 -7.743 -1.228 1.00 84.62 99 PHE A N 1
ATOM 775 C CA . PHE A 1 99 ? 2.071 -6.998 -2.016 1.00 84.62 99 PHE A CA 1
ATOM 776 C C . PHE A 1 99 ? 1.913 -7.246 -3.523 1.00 84.62 99 PHE A C 1
ATOM 778 O O . PHE A 1 99 ? 1.426 -8.288 -3.960 1.00 84.62 99 PHE A O 1
ATOM 785 N N . ALA A 1 100 ? 2.357 -6.287 -4.340 1.00 81.19 100 ALA A N 1
ATOM 786 C CA . ALA A 1 100 ? 2.506 -6.504 -5.776 1.00 81.19 100 ALA A CA 1
ATOM 787 C C . ALA A 1 100 ? 3.600 -7.553 -6.039 1.00 81.19 100 ALA A C 1
ATOM 789 O O . ALA A 1 100 ? 4.662 -7.499 -5.423 1.00 81.19 100 ALA A O 1
ATOM 790 N N . SER A 1 101 ? 3.364 -8.481 -6.971 1.00 83.19 101 SER A N 1
ATOM 791 C CA . SER A 1 101 ? 4.309 -9.569 -7.267 1.00 83.19 101 SER A CA 1
ATOM 792 C C . SER A 1 101 ? 5.654 -9.067 -7.798 1.00 83.19 101 SER A C 1
ATOM 794 O O . SER A 1 101 ? 6.677 -9.707 -7.576 1.00 83.19 101 SER A O 1
ATOM 796 N N . VAL A 1 102 ? 5.654 -7.922 -8.489 1.00 82.38 102 VAL A N 1
ATOM 797 C CA . VAL A 1 102 ? 6.861 -7.209 -8.928 1.00 82.38 102 VAL A CA 1
ATOM 798 C C . VAL A 1 102 ? 6.652 -5.702 -8.708 1.00 82.38 102 VAL A C 1
ATOM 800 O O . VAL A 1 102 ? 5.549 -5.208 -8.979 1.00 82.38 102 VAL A O 1
ATOM 803 N N . PRO A 1 103 ? 7.676 -4.935 -8.272 1.00 80.31 103 PRO A N 1
ATOM 804 C CA . PRO A 1 103 ? 7.649 -3.468 -8.224 1.00 80.31 103 PRO A CA 1
ATOM 805 C C . PRO A 1 103 ? 7.694 -2.881 -9.648 1.00 80.31 103 PRO A C 1
ATOM 807 O O . PRO A 1 103 ? 8.692 -2.337 -10.112 1.00 80.31 103 PRO A O 1
ATOM 810 N N . ALA A 1 104 ? 6.596 -3.067 -10.371 1.00 79.88 104 ALA A N 1
ATOM 811 C CA . ALA A 1 104 ? 6.447 -2.825 -11.796 1.00 79.88 104 ALA A CA 1
ATOM 812 C C . ALA A 1 104 ? 5.112 -2.133 -12.093 1.00 79.88 104 ALA A C 1
ATOM 814 O O . ALA A 1 104 ? 4.215 -2.049 -11.247 1.00 79.88 104 ALA A O 1
ATOM 815 N N . SER A 1 105 ? 4.957 -1.655 -13.329 1.00 77.31 105 SER A N 1
ATOM 816 C CA . SER A 1 105 ? 3.721 -0.989 -13.739 1.00 77.31 105 SER A CA 1
ATOM 817 C C . SER A 1 105 ? 2.517 -1.949 -13.825 1.00 77.31 105 SER A C 1
ATOM 819 O O . SER A 1 105 ? 2.613 -3.158 -13.596 1.00 77.31 105 SER A O 1
ATOM 821 N N . THR A 1 106 ? 1.336 -1.408 -14.126 1.00 80.44 106 THR A N 1
ATOM 822 C CA . THR A 1 106 ? 0.069 -2.129 -13.939 1.00 80.44 106 THR A CA 1
ATOM 823 C C . THR A 1 106 ? -0.120 -3.330 -14.882 1.00 80.44 106 THR A C 1
ATOM 825 O O . THR A 1 106 ? -0.829 -4.264 -14.512 1.00 80.44 106 THR A O 1
ATOM 828 N N . GLN A 1 107 ? 0.473 -3.335 -16.083 1.00 79.94 107 GLN A N 1
ATOM 829 C CA . GLN A 1 107 ? 0.374 -4.469 -17.018 1.00 79.94 107 GLN A CA 1
ATOM 830 C C . GLN A 1 107 ? 1.165 -5.705 -16.534 1.00 79.94 107 GLN A C 1
ATOM 832 O O . GLN A 1 107 ? 0.541 -6.758 -16.400 1.00 79.94 107 GLN A O 1
ATOM 837 N N . PRO A 1 108 ? 2.460 -5.603 -16.160 1.00 78.94 108 PRO A N 1
ATOM 838 C CA . PRO A 1 108 ? 3.190 -6.672 -15.471 1.00 78.94 108 PRO A CA 1
ATOM 839 C C . PRO A 1 108 ? 2.421 -7.328 -14.321 1.00 78.94 108 PRO A C 1
ATOM 841 O O . PRO A 1 108 ? 2.246 -8.545 -14.310 1.00 78.94 108 PRO A O 1
ATOM 844 N N . ASN A 1 109 ? 1.897 -6.528 -13.389 1.00 82.44 109 ASN A N 1
ATOM 845 C CA . ASN A 1 109 ? 1.179 -7.055 -12.228 1.00 82.44 109 ASN A CA 1
ATOM 846 C C . ASN A 1 109 ? -0.178 -7.691 -12.59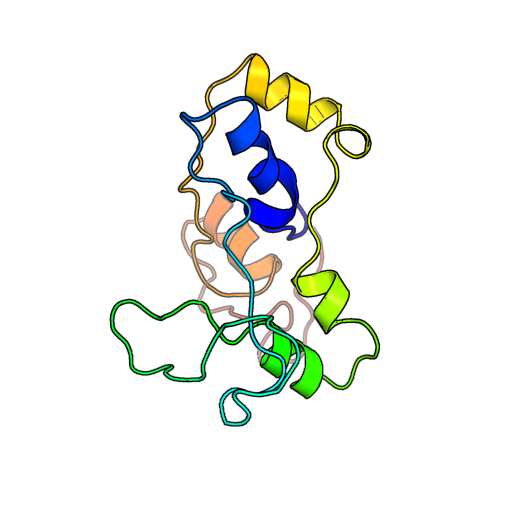4 1.00 82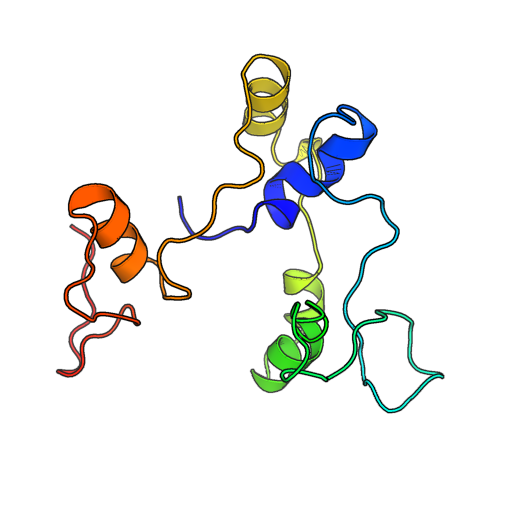.44 109 ASN A C 1
ATOM 848 O O . ASN A 1 109 ? -0.598 -8.632 -11.927 1.00 82.44 109 ASN A O 1
ATOM 852 N N . ARG A 1 110 ? -0.835 -7.270 -13.688 1.00 84.00 110 ARG A N 1
ATOM 853 C CA . ARG A 1 110 ? -2.000 -7.997 -14.232 1.00 84.00 110 ARG A CA 1
ATOM 854 C C . ARG A 1 110 ? -1.631 -9.379 -14.770 1.00 84.00 110 ARG A C 1
ATOM 856 O O . ARG A 1 110 ? -2.391 -10.314 -14.547 1.00 84.00 110 ARG A O 1
ATOM 863 N N . PHE A 1 111 ? -0.478 -9.536 -15.422 1.00 81.69 111 PHE A N 1
ATOM 864 C CA . PHE A 1 111 ? -0.028 -10.860 -15.862 1.00 81.69 111 PHE A CA 1
ATOM 865 C C . PHE A 1 111 ? 0.300 -11.777 -14.679 1.00 81.69 111 PHE A C 1
ATOM 867 O O . PHE A 1 111 ? -0.114 -12.930 -14.685 1.00 81.69 111 PHE A O 1
ATOM 874 N N . TYR A 1 112 ? 0.925 -11.275 -13.609 1.00 84.00 112 TYR A N 1
ATOM 875 C CA . TYR A 1 112 ? 1.160 -12.092 -12.409 1.00 84.00 112 TYR A CA 1
ATOM 876 C C . TYR A 1 112 ? -0.125 -12.644 -11.772 1.00 84.00 112 TYR A C 1
ATOM 878 O O . TYR A 1 112 ? -0.134 -13.802 -11.366 1.00 84.00 112 TYR A O 1
ATOM 886 N N . VAL A 1 113 ? -1.220 -11.875 -11.761 1.00 84.88 113 VAL A N 1
ATOM 887 C CA . VAL A 1 113 ? -2.530 -12.341 -11.259 1.00 84.88 113 VAL A CA 1
ATOM 888 C C . VAL A 1 113 ? -3.109 -13.497 -12.091 1.00 84.88 113 VAL A C 1
ATOM 890 O O . VAL A 1 113 ? -3.808 -14.342 -11.539 1.00 84.88 113 VAL A O 1
ATOM 893 N N . HIS A 1 114 ? -2.825 -13.561 -13.397 1.00 84.75 114 HIS A N 1
ATOM 894 C CA . HIS A 1 114 ? -3.407 -14.568 -14.298 1.00 84.75 114 HIS A CA 1
ATOM 895 C C . HIS A 1 114 ? -2.480 -15.745 -14.635 1.00 84.75 114 HIS A C 1
ATOM 897 O O . HIS A 1 114 ? -2.972 -16.838 -14.902 1.00 84.75 114 HIS A O 1
ATOM 903 N N . SER A 1 115 ? -1.161 -15.541 -14.641 1.00 86.25 115 SER A N 1
ATOM 904 C CA . SER A 1 115 ? -0.174 -16.534 -15.092 1.00 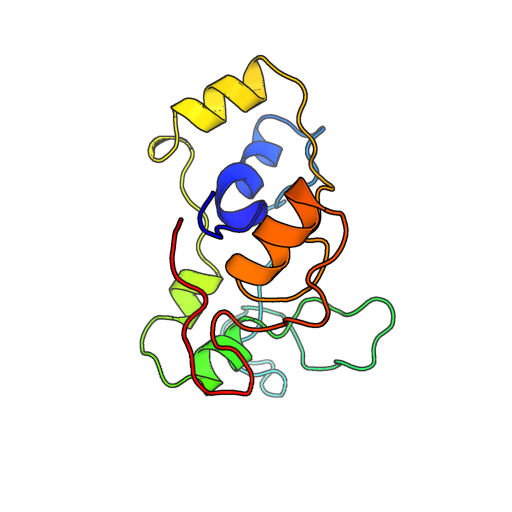86.25 115 SER A CA 1
ATOM 905 C C . SER A 1 115 ? 1.044 -16.683 -14.176 1.00 86.25 115 SER A C 1
ATOM 907 O O . SER A 1 115 ? 1.979 -17.385 -14.547 1.00 86.25 115 SER A O 1
ATOM 909 N N . ALA A 1 116 ? 1.082 -16.019 -13.011 1.00 84.06 116 ALA A N 1
ATOM 910 C CA . ALA A 1 116 ? 2.215 -16.021 -12.067 1.00 84.06 116 ALA A CA 1
ATOM 911 C C . ALA A 1 116 ? 3.584 -15.608 -12.667 1.00 84.06 116 ALA A C 1
ATOM 913 O O . ALA A 1 116 ? 4.629 -15.786 -12.045 1.00 84.06 116 ALA A O 1
ATOM 914 N N . THR A 1 117 ? 3.588 -15.023 -13.868 1.00 80.88 117 THR A N 1
ATOM 915 C CA . THR A 1 117 ? 4.764 -14.481 -14.559 1.00 80.88 117 THR A CA 1
ATOM 916 C C . THR A 1 117 ? 4.349 -13.345 -15.490 1.00 80.88 117 THR A C 1
ATOM 918 O O . THR A 1 117 ? 3.291 -13.420 -16.117 1.00 80.88 117 THR A O 1
ATOM 921 N N . SER A 1 118 ? 5.195 -12.317 -15.617 1.00 76.62 118 SER A N 1
ATOM 922 C CA . SER A 1 118 ? 5.069 -11.250 -16.623 1.00 76.62 118 SER A CA 1
ATOM 923 C C . SER A 1 118 ? 5.944 -11.470 -17.864 1.00 76.62 118 SER A C 1
ATOM 925 O O . SER A 1 118 ? 6.063 -10.563 -18.687 1.00 76.62 118 SER A O 1
ATOM 927 N N . HIS A 1 119 ? 6.599 -12.633 -17.994 1.00 80.31 119 HIS A N 1
ATOM 928 C CA . HIS A 1 119 ? 7.572 -12.909 -19.066 1.00 80.31 119 HIS A CA 1
ATOM 929 C C . HIS A 1 119 ? 8.725 -11.876 -19.141 1.00 80.31 119 HIS A C 1
ATOM 931 O O . HIS A 1 119 ? 9.269 -11.599 -20.207 1.00 80.31 119 HIS A O 1
ATOM 937 N N . GLY A 1 120 ? 9.097 -11.288 -17.997 1.00 79.44 120 GLY A N 1
ATOM 938 C CA . GLY A 1 120 ? 10.154 -10.274 -17.898 1.00 79.44 120 GLY A CA 1
ATOM 939 C C . GLY A 1 120 ? 9.694 -8.833 -18.150 1.00 79.44 120 GLY A C 1
ATOM 940 O O . GLY A 1 120 ? 10.511 -7.917 -18.081 1.00 79.44 120 GLY A O 1
ATOM 941 N N . ALA A 1 121 ? 8.402 -8.586 -18.399 1.00 74.00 121 ALA A N 1
ATOM 942 C CA . ALA A 1 121 ? 7.888 -7.223 -18.496 1.00 74.00 121 ALA A CA 1
ATOM 943 C C . ALA A 1 121 ? 7.915 -6.522 -17.123 1.00 74.00 121 ALA A C 1
ATOM 945 O O . ALA A 1 121 ? 7.342 -7.027 -16.155 1.00 74.00 121 ALA A O 1
ATOM 946 N N . SER A 1 122 ? 8.533 -5.338 -17.063 1.00 73.62 122 SER A N 1
ATOM 947 C CA . SER A 1 122 ? 8.587 -4.439 -15.891 1.00 73.62 122 SER A CA 1
ATOM 948 C C . SER A 1 122 ? 7.851 -3.103 -16.109 1.00 73.62 122 SER A C 1
ATOM 950 O O . SER A 1 122 ? 7.448 -2.435 -15.155 1.00 73.62 122 SER A O 1
ATOM 952 N N . SER A 1 123 ? 7.600 -2.736 -17.369 1.00 76.44 123 SER A N 1
ATOM 953 C CA . SER A 1 123 ? 6.895 -1.519 -17.785 1.00 76.44 123 SER A CA 1
ATOM 954 C C . SER A 1 123 ? 5.583 -1.849 -18.511 1.00 76.44 123 SER A C 1
ATOM 956 O O . SER A 1 123 ? 5.358 -2.979 -18.939 1.00 76.44 123 SER A O 1
ATOM 958 N N . ASN A 1 124 ? 4.707 -0.850 -18.669 1.00 75.94 124 ASN A N 1
ATOM 959 C CA . ASN A 1 124 ? 3.565 -0.937 -19.590 1.00 75.94 124 ASN A CA 1
ATOM 960 C C . ASN A 1 124 ? 3.997 -0.833 -21.063 1.00 75.94 124 ASN A C 1
ATOM 962 O O . ASN A 1 124 ? 3.201 -1.138 -21.947 1.00 75.94 124 ASN A O 1
ATOM 966 N N . VAL A 1 125 ? 5.223 -0.378 -21.328 1.00 73.88 125 VAL A N 1
ATOM 967 C CA . VAL A 1 125 ? 5.825 -0.326 -22.664 1.00 73.88 125 VAL A CA 1
ATOM 968 C C . VAL A 1 125 ? 6.779 -1.511 -22.792 1.00 73.88 125 VAL A C 1
ATOM 970 O O . VAL A 1 125 ? 7.607 -1.738 -21.907 1.00 73.88 125 VAL A O 1
ATOM 973 N N . ARG A 1 126 ? 6.645 -2.289 -23.866 1.00 63.88 126 ARG A N 1
ATOM 974 C CA . ARG A 1 126 ? 7.584 -3.359 -24.227 1.00 63.88 126 ARG A CA 1
ATOM 975 C C . ARG A 1 126 ? 8.910 -2.766 -24.710 1.00 63.88 126 ARG A C 1
ATOM 977 O O . ARG A 1 126 ? 8.981 -1.610 -25.116 1.00 63.88 126 ARG A O 1
ATOM 984 N N . SER A 1 127 ? 9.959 -3.582 -24.721 1.00 62.19 127 SER A N 1
ATOM 985 C CA . SER A 1 127 ? 11.279 -3.211 -25.255 1.00 62.19 127 SER A CA 1
ATOM 986 C C . SER A 1 127 ? 11.277 -2.867 -26.753 1.00 62.19 127 SER A C 1
ATOM 988 O O . SER A 1 127 ? 12.188 -2.191 -27.215 1.00 62.19 127 SER A O 1
ATOM 990 N N . ASP A 1 128 ? 10.250 -3.288 -27.496 1.00 67.94 128 ASP A N 1
ATOM 991 C CA . ASP A 1 128 ? 9.998 -2.930 -28.901 1.00 67.94 128 ASP A CA 1
ATOM 992 C C . ASP A 1 128 ? 9.230 -1.597 -29.073 1.00 67.94 128 ASP A C 1
ATOM 994 O O . ASP A 1 128 ? 8.883 -1.215 -30.188 1.00 67.94 128 ASP A O 1
ATOM 998 N N . GLY A 1 129 ? 8.959 -0.875 -27.978 1.00 60.44 129 GLY A N 1
ATOM 999 C CA . GLY A 1 129 ? 8.219 0.389 -27.979 1.00 60.44 129 GLY A CA 1
ATOM 1000 C C . GLY A 1 129 ? 6.695 0.234 -28.029 1.00 60.44 129 GLY A C 1
ATOM 1001 O O . GLY A 1 129 ? 5.983 1.226 -27.858 1.00 60.44 129 GLY A O 1
ATOM 1002 N N . ALA A 1 130 ? 6.162 -0.980 -28.203 1.00 60.53 130 ALA A N 1
ATOM 1003 C CA . ALA A 1 130 ? 4.723 -1.197 -28.181 1.00 60.53 130 ALA A CA 1
ATOM 1004 C C . ALA A 1 130 ? 4.171 -1.044 -26.755 1.00 60.53 130 ALA A C 1
ATOM 1006 O O . ALA A 1 130 ? 4.638 -1.674 -25.800 1.00 60.53 130 ALA A O 1
ATOM 1007 N N . VAL A 1 131 ? 3.121 -0.238 -26.601 1.00 60.69 131 VAL A N 1
ATOM 1008 C CA . VAL A 1 131 ? 2.334 -0.230 -25.364 1.00 60.69 131 VAL A CA 1
ATOM 1009 C C . VAL A 1 131 ? 1.618 -1.574 -25.256 1.00 60.69 131 VAL A C 1
ATOM 1011 O O . VAL A 1 131 ? 0.903 -1.968 -26.175 1.00 60.69 131 VAL A O 1
ATOM 1014 N N . LEU A 1 132 ? 1.769 -2.261 -24.121 1.00 61.19 132 LEU A N 1
ATOM 1015 C CA . LEU A 1 132 ? 0.931 -3.401 -23.751 1.00 61.19 132 LEU A CA 1
ATOM 1016 C C . LEU A 1 132 ? -0.506 -2.890 -23.639 1.00 61.19 132 LEU A C 1
ATOM 1018 O O . LEU A 1 132 ? -0.889 -2.323 -22.611 1.00 61.19 132 LEU A O 1
ATOM 1022 N N . SER A 1 133 ? -1.283 -3.034 -24.709 1.00 50.50 133 SER A N 1
ATOM 1023 C CA . SER A 1 133 ? -2.637 -2.500 -24.801 1.00 50.50 133 SER A CA 1
ATOM 1024 C C . SER A 1 133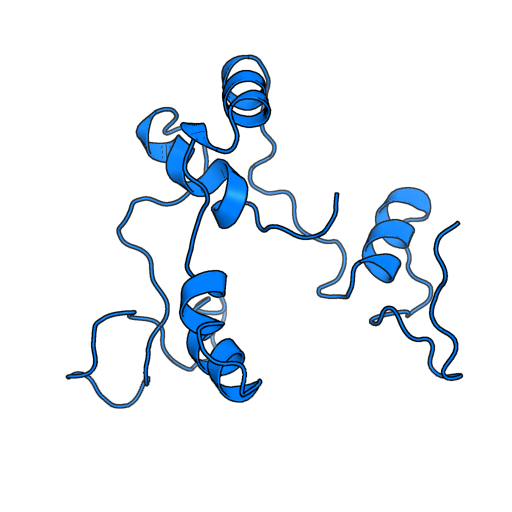 ? -3.562 -3.141 -23.768 1.00 50.50 133 SER A C 1
ATOM 1026 O O . SER A 1 133 ? -3.319 -4.237 -23.257 1.00 50.50 133 SER A O 1
ATOM 1028 N N . ARG A 1 134 ? -4.651 -2.441 -23.442 1.00 45.78 134 ARG A N 1
ATOM 1029 C CA . ARG A 1 134 ? -5.779 -3.079 -22.764 1.00 45.78 134 ARG A CA 1
ATOM 1030 C C . ARG A 1 134 ? -6.386 -4.110 -23.714 1.00 45.78 134 ARG A C 1
ATOM 1032 O O . ARG A 1 134 ? -6.698 -3.757 -24.850 1.00 45.78 134 ARG A O 1
ATOM 1039 N N . VAL A 1 135 ? -6.522 -5.336 -23.220 1.00 43.16 135 VAL A N 1
ATOM 1040 C CA . VAL A 1 135 ? -7.606 -6.244 -23.614 1.00 43.16 135 VAL A CA 1
ATOM 1041 C C . VAL A 1 135 ? -8.871 -5.762 -22.904 1.00 43.16 135 VAL A C 1
ATOM 1043 O O . VAL A 1 135 ? -8.717 -5.281 -21.752 1.00 43.16 135 VAL A O 1
#

Organism: NCBI:txid158383

Secondary structure (DSSP, 8-state):
-----HHHHTGGGGGT-TTS----S-----S-TT-TTS-S------TT-SS-----HHHHHHHTT-TTHHHHHTPPPPGGGSHHHHHHHHHS---TT---SSSS-HHHHHHHHHHS--TT--SSB-TTS-B----

Radius of gyration: 17.41 Å; chains: 1; bounding box: 39×39×44 Å